Protein AF-A0A1F3V5H2-F1 (afdb_monomer)

Secondary structure (DSSP, 8-state):
-----S-PPPPPTT--HHHHHHHHHHHHHHHHHHHTT--HHHHHHHTT--HHHHHHHHTT-GGG--HHHHHHHHHHHHHH-HHHHHHHHHHHHHHHS----HHHHHHHHHHHHHH--

Solvent-accessible surface area (backbone atoms only — not comparable to full-atom values): 7006 Å² total; per-residue (Å²): 137,84,76,90,75,72,79,77,78,76,75,59,97,80,57,48,71,66,56,53,49,34,50,52,51,27,48,53,54,41,51,53,36,60,75,68,71,51,52,68,66,60,50,15,62,73,62,73,41,58,62,68,56,43,52,34,40,69,65,63,51,48,89,85,53,54,58,69,60,50,48,57,54,47,50,55,44,25,77,79,31,67,67,52,37,53,50,49,51,51,55,50,50,56,72,72,39,79,91,67,54,74,66,55,55,53,50,52,54,54,52,53,56,67,74,76,110

Radius of gyration: 16.83 Å; Cα contacts (8 Å, |Δi|>4): 68; chains: 1; bounding box: 35×47×40 Å

Sequence (117 aa):
MGKLKKIPQALPEDASFDEMMKFSLCKLFVRFVVKNKMKAIEFSEMVELPKTRVSDILNYKTDNYTVDRLLLYANKLAEIDPQTKEHLHLMFGILSGPVRSVRETKQIEKELLLKHG

Foldseek 3Di:
DDPLDDDQDPAPPPHDPFLVLLQVLLVLLLCVCVVVVHDLVRVCVQLVHDSVVSVCSNNSVSVVDG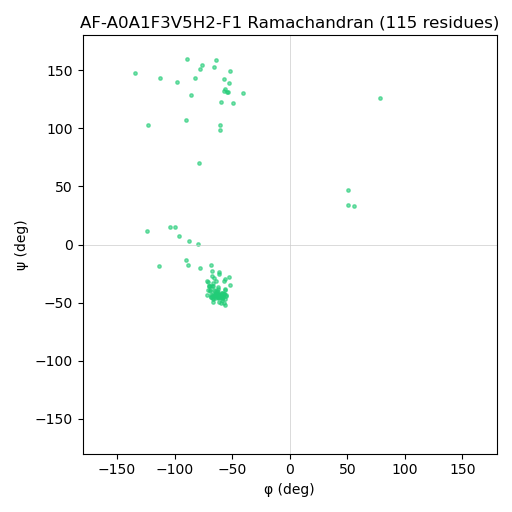SVRSVVSLVSVCVVDVVSVVVVCVVVCCVVDPVDDPVVVVVVVVVVVVVPD

Mean predicted aligned error: 10.27 Å

pLDDT: mean 81.52, std 16.92, range [36.22, 96.06]

Structure (mmCIF, N/CA/C/O backbone):
data_AF-A0A1F3V5H2-F1
#
_entry.id   AF-A0A1F3V5H2-F1
#
loop_
_atom_site.group_PDB
_atom_site.id
_atom_site.type_symbol
_atom_site.label_atom_id
_atom_site.label_alt_id
_atom_site.label_comp_id
_atom_site.label_asym_id
_atom_site.label_entity_id
_atom_site.label_seq_id
_atom_site.pdbx_PDB_ins_code
_atom_site.Cartn_x
_atom_site.Cartn_y
_atom_site.Cartn_z
_atom_site.occupancy
_atom_site.B_iso_or_equiv
_atom_site.auth_seq_id
_atom_site.auth_comp_id
_atom_site.auth_asym_id
_atom_site.auth_atom_id
_atom_site.pdbx_PDB_model_num
ATOM 1 N N . MET A 1 1 ? -2.419 -8.199 20.740 1.00 36.22 1 MET A N 1
ATOM 2 C CA . MET A 1 1 ? -1.194 -7.454 20.363 1.00 36.22 1 MET A CA 1
ATOM 3 C C . MET A 1 1 ? -0.405 -8.294 19.364 1.00 36.22 1 MET A C 1
ATOM 5 O O . MET A 1 1 ? 0.212 -9.269 19.768 1.00 36.22 1 MET A O 1
ATOM 9 N N . GLY A 1 2 ? -0.470 -7.990 18.066 1.00 42.53 2 GLY A N 1
ATOM 10 C CA . GLY A 1 2 ? 0.394 -8.635 17.072 1.00 42.53 2 GLY A CA 1
ATOM 11 C C . GLY A 1 2 ? 1.671 -7.816 16.934 1.00 42.53 2 GLY A C 1
ATOM 12 O O . GLY A 1 2 ? 1.616 -6.706 16.418 1.00 42.53 2 GLY A O 1
ATOM 13 N N . LYS A 1 3 ? 2.797 -8.311 17.455 1.00 41.28 3 LYS A N 1
ATOM 14 C CA . LYS A 1 3 ? 4.110 -7.688 17.238 1.00 41.28 3 LYS A CA 1
ATOM 15 C C . LYS A 1 3 ? 4.373 -7.684 15.725 1.00 41.28 3 LYS A C 1
ATOM 17 O O . LYS A 1 3 ? 4.359 -8.763 15.136 1.00 41.28 3 LYS A O 1
ATOM 22 N N . LEU A 1 4 ? 4.606 -6.520 15.112 1.00 44.66 4 LEU A N 1
ATOM 23 C CA . LEU A 1 4 ? 5.191 -6.440 13.768 1.00 44.66 4 LEU A CA 1
ATOM 24 C C . LEU A 1 4 ? 6.577 -7.095 13.866 1.00 44.66 4 LEU A C 1
ATOM 26 O O . LEU A 1 4 ? 7.508 -6.526 14.435 1.00 44.66 4 LEU A O 1
ATOM 30 N N . LYS A 1 5 ? 6.671 -8.366 13.467 1.00 42.12 5 LYS A N 1
ATOM 31 C CA . LYS A 1 5 ? 7.903 -9.151 13.534 1.00 42.12 5 LYS A CA 1
ATOM 32 C C . LYS A 1 5 ? 8.706 -8.888 12.263 1.00 42.12 5 LYS A C 1
ATOM 34 O O . LYS A 1 5 ? 8.209 -9.135 11.174 1.00 42.12 5 LYS A O 1
ATOM 39 N N . LYS A 1 6 ? 9.975 -8.537 12.485 1.00 43.53 6 LYS A N 1
ATOM 40 C CA . LYS A 1 6 ? 11.089 -8.392 11.537 1.00 43.53 6 LYS A CA 1
ATOM 41 C C . LYS A 1 6 ? 11.103 -7.099 10.715 1.00 43.53 6 LYS A C 1
ATOM 43 O O . LYS A 1 6 ? 10.157 -6.737 10.029 1.00 43.53 6 LYS A O 1
ATOM 48 N N . ILE A 1 7 ? 12.259 -6.443 10.807 1.00 47.22 7 ILE A N 1
ATOM 49 C CA . ILE A 1 7 ? 12.822 -5.526 9.813 1.00 47.22 7 ILE A CA 1
ATOM 50 C C . ILE A 1 7 ? 12.563 -6.149 8.432 1.00 47.22 7 ILE A C 1
ATOM 52 O O . ILE A 1 7 ? 12.822 -7.351 8.296 1.00 47.22 7 ILE A O 1
ATOM 56 N N . PRO A 1 8 ? 12.009 -5.412 7.451 1.00 55.81 8 PRO A N 1
ATOM 57 C CA . PRO A 1 8 ? 11.724 -6.003 6.155 1.00 55.81 8 PRO A CA 1
ATOM 58 C C . PRO A 1 8 ? 13.022 -6.578 5.594 1.00 55.81 8 PRO A C 1
ATOM 60 O O . PRO A 1 8 ? 14.068 -5.929 5.671 1.00 55.81 8 PRO A O 1
ATOM 63 N N . GLN A 1 9 ? 12.957 -7.819 5.109 1.00 59.44 9 GLN A N 1
ATOM 64 C CA . GLN A 1 9 ? 14.063 -8.442 4.395 1.00 59.44 9 GLN A CA 1
ATOM 65 C C . GLN A 1 9 ? 14.514 -7.441 3.331 1.00 59.44 9 GLN A C 1
ATOM 67 O O . GLN A 1 9 ? 13.683 -6.957 2.560 1.00 59.44 9 GLN A O 1
ATOM 72 N N . ALA A 1 10 ? 15.785 -7.036 3.380 1.00 64.62 10 ALA A N 1
ATOM 73 C CA . ALA A 1 10 ? 16.331 -6.169 2.351 1.00 64.62 10 ALA A CA 1
ATOM 74 C C . ALA A 1 10 ? 16.072 -6.854 1.006 1.00 64.62 10 ALA A C 1
ATOM 76 O O . ALA A 1 10 ? 16.292 -8.063 0.888 1.00 64.62 10 ALA A O 1
ATOM 77 N N . LEU A 1 11 ? 15.531 -6.103 0.044 1.00 69.69 11 LEU A N 1
ATOM 78 C CA . LEU A 1 11 ? 15.414 -6.594 -1.323 1.00 69.69 11 LEU A CA 1
ATOM 79 C C . LEU A 1 11 ? 16.801 -7.087 -1.774 1.00 69.69 11 LEU A C 1
ATOM 81 O O . LEU A 1 11 ? 17.791 -6.423 -1.445 1.00 69.69 11 LEU A O 1
ATOM 85 N N . PRO A 1 12 ? 16.884 -8.226 -2.481 1.00 73.00 12 PRO A N 1
ATOM 86 C CA . PRO A 1 12 ? 18.121 -8.656 -3.124 1.00 73.00 12 PRO A CA 1
ATOM 87 C C .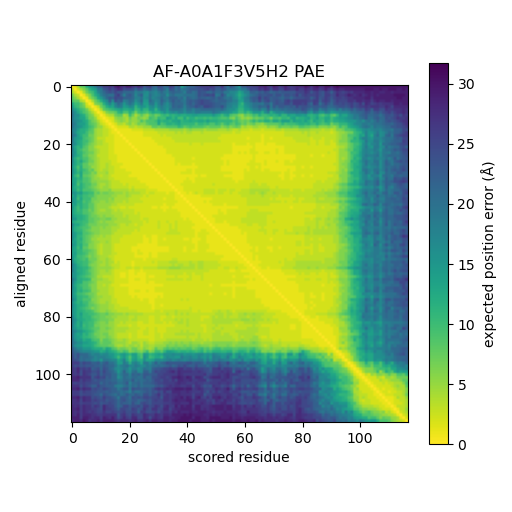 PRO A 1 12 ? 18.712 -7.536 -3.991 1.00 73.00 12 PRO A C 1
ATOM 89 O O . PRO A 1 12 ? 17.970 -6.715 -4.533 1.00 73.00 12 PRO A O 1
ATOM 92 N N . GLU A 1 13 ? 20.039 -7.488 -4.131 1.00 74.31 13 GLU A N 1
ATOM 93 C CA . GLU A 1 13 ? 20.705 -6.476 -4.973 1.00 74.31 13 GLU A CA 1
ATOM 94 C C . GLU A 1 13 ? 20.291 -6.576 -6.451 1.00 74.31 13 GLU A C 1
ATOM 96 O O . GLU A 1 13 ? 20.318 -5.581 -7.171 1.00 74.31 13 GLU A O 1
ATOM 101 N N . ASP A 1 14 ? 19.864 -7.762 -6.882 1.00 81.38 14 ASP A N 1
ATOM 102 C CA . ASP A 1 14 ? 19.390 -8.096 -8.223 1.00 81.38 14 ASP A CA 1
ATOM 103 C C . ASP A 1 14 ? 17.857 -8.124 -8.343 1.00 81.38 14 ASP A C 1
ATOM 105 O O . ASP A 1 14 ? 17.327 -8.643 -9.328 1.00 81.38 14 ASP A O 1
ATOM 109 N N . ALA A 1 15 ? 17.135 -7.555 -7.369 1.00 84.56 15 ALA A N 1
ATOM 110 C CA . ALA A 1 15 ? 15.678 -7.508 -7.391 1.00 84.56 15 ALA A CA 1
ATOM 111 C C . ALA A 1 15 ? 15.157 -6.889 -8.694 1.00 84.56 15 ALA A C 1
ATOM 113 O O . ALA A 1 15 ? 15.559 -5.800 -9.118 1.00 84.56 15 ALA A O 1
ATOM 114 N N . SER A 1 16 ? 14.203 -7.575 -9.312 1.00 89.00 16 SER A N 1
ATOM 115 C CA . SER A 1 16 ? 13.533 -7.099 -10.511 1.00 89.00 16 SER A CA 1
ATOM 116 C C . SER A 1 16 ? 12.738 -5.821 -10.233 1.00 89.00 16 SER A C 1
ATOM 118 O O . SER A 1 16 ? 12.336 -5.519 -9.106 1.00 89.00 16 SER A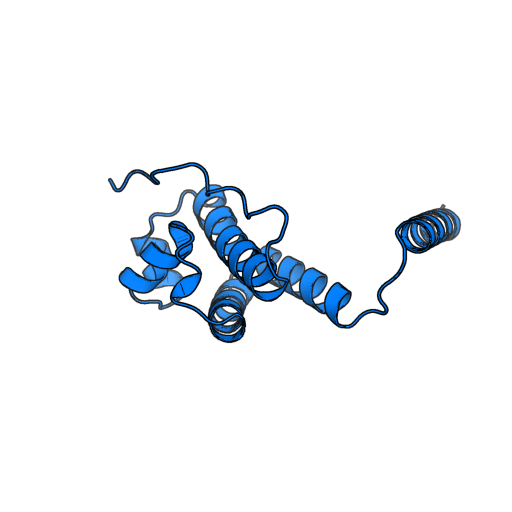 O 1
ATOM 120 N N . PHE A 1 17 ? 12.448 -5.065 -11.293 1.00 87.12 17 PHE A N 1
ATOM 121 C CA . PHE A 1 17 ? 11.607 -3.873 -11.186 1.00 87.12 17 PHE A CA 1
ATOM 122 C C . PHE A 1 17 ? 10.224 -4.175 -10.582 1.00 87.12 17 PHE A C 1
ATOM 124 O O . PHE A 1 17 ? 9.726 -3.403 -9.764 1.00 87.12 17 PHE A O 1
ATOM 131 N N . ASP A 1 18 ? 9.632 -5.320 -10.928 1.00 89.25 18 ASP A N 1
ATOM 132 C CA . ASP A 1 18 ? 8.355 -5.780 -10.376 1.00 89.25 18 ASP A CA 1
ATOM 133 C C . ASP A 1 18 ? 8.434 -6.008 -8.854 1.00 89.25 18 ASP A C 1
ATOM 135 O O . ASP A 1 18 ? 7.588 -5.513 -8.104 1.00 89.25 18 ASP A O 1
ATOM 139 N N . GLU A 1 19 ? 9.491 -6.664 -8.369 1.00 90.88 19 GLU A N 1
ATOM 140 C CA . GLU A 1 19 ? 9.723 -6.875 -6.933 1.00 90.88 19 GLU A CA 1
ATOM 141 C C . GLU A 1 19 ? 9.958 -5.555 -6.194 1.00 90.88 19 GLU A C 1
ATOM 143 O O . GLU A 1 19 ? 9.350 -5.310 -5.146 1.00 90.88 19 GLU A O 1
ATOM 148 N N . MET A 1 20 ? 10.771 -4.662 -6.770 1.00 90.38 20 MET A N 1
ATOM 149 C CA . MET A 1 20 ? 11.012 -3.324 -6.223 1.00 90.38 20 MET A CA 1
ATOM 150 C C . MET A 1 20 ? 9.716 -2.513 -6.108 1.00 90.38 20 MET A C 1
ATOM 152 O O . MET A 1 20 ? 9.483 -1.849 -5.089 1.00 90.38 20 MET A O 1
ATOM 156 N N . MET A 1 21 ? 8.843 -2.589 -7.115 1.00 91.19 21 MET A N 1
ATOM 157 C CA . MET A 1 21 ? 7.544 -1.918 -7.117 1.00 91.19 21 MET A CA 1
ATOM 158 C C . MET A 1 21 ? 6.605 -2.492 -6.058 1.00 91.19 21 MET A C 1
ATOM 160 O O . MET A 1 21 ? 6.055 -1.734 -5.254 1.00 91.19 21 MET A O 1
ATOM 164 N N . LYS A 1 22 ? 6.453 -3.820 -5.995 1.00 93.94 22 LYS A N 1
ATOM 165 C CA . LYS A 1 22 ? 5.609 -4.476 -4.982 1.00 93.94 22 LYS A CA 1
ATOM 166 C C . LYS A 1 22 ? 6.062 -4.125 -3.571 1.00 93.94 22 LYS A C 1
ATOM 168 O O . LYS A 1 22 ? 5.245 -3.772 -2.722 1.00 93.94 22 LYS A O 1
ATOM 173 N N . PHE A 1 23 ? 7.367 -4.168 -3.327 1.00 93.38 23 PHE A N 1
ATOM 174 C CA . PHE A 1 23 ? 7.936 -3.823 -2.032 1.00 93.38 23 PHE A CA 1
ATOM 175 C C . PHE A 1 23 ? 7.720 -2.347 -1.680 1.00 93.38 23 PHE A C 1
ATOM 177 O O . PHE A 1 23 ? 7.351 -2.033 -0.546 1.00 93.38 23 PHE A O 1
ATOM 184 N N . SER A 1 24 ? 7.899 -1.439 -2.643 1.00 91.50 24 SER A N 1
ATOM 185 C CA . SER A 1 24 ? 7.672 -0.001 -2.445 1.00 91.50 24 SER A CA 1
ATOM 186 C C . SER A 1 24 ? 6.216 0.299 -2.091 1.00 91.50 24 SER A C 1
ATOM 188 O O . SER A 1 24 ? 5.954 1.064 -1.161 1.00 91.50 24 SER A O 1
ATOM 190 N N . LEU A 1 25 ? 5.268 -0.375 -2.747 1.00 94.69 25 LEU A N 1
ATOM 191 C CA . LEU A 1 25 ? 3.846 -0.271 -2.423 1.00 94.69 25 LEU A CA 1
ATOM 192 C C . LEU A 1 25 ? 3.539 -0.854 -1.035 1.00 94.69 25 LEU A C 1
ATOM 194 O O . LEU A 1 25 ? 2.883 -0.194 -0.236 1.00 94.69 25 LEU A O 1
ATOM 198 N N . CYS A 1 26 ? 4.077 -2.025 -0.674 1.00 95.44 26 CYS A N 1
ATOM 199 C CA . CYS A 1 26 ? 3.965 -2.559 0.693 1.00 95.44 26 CYS A CA 1
ATOM 200 C C . CYS A 1 26 ? 4.488 -1.567 1.748 1.00 95.44 26 CYS A C 1
ATOM 202 O O . CYS A 1 26 ? 3.835 -1.318 2.767 1.00 95.44 26 CYS A O 1
ATOM 204 N N . LYS A 1 27 ? 5.634 -0.935 1.474 1.00 93.94 27 LYS A N 1
ATOM 205 C CA . LYS A 1 27 ? 6.242 0.072 2.349 1.00 93.94 27 LYS A CA 1
ATOM 206 C C . LYS A 1 27 ? 5.351 1.297 2.533 1.00 93.94 27 LYS A C 1
ATOM 208 O O . LYS A 1 27 ? 5.296 1.823 3.644 1.00 93.94 27 LYS A O 1
ATOM 213 N N . LEU A 1 28 ? 4.650 1.738 1.489 1.00 94.88 28 LEU A N 1
ATOM 214 C CA . LEU A 1 28 ? 3.691 2.843 1.561 1.00 94.88 28 LEU A CA 1
ATOM 215 C C . LEU A 1 28 ? 2.606 2.569 2.614 1.00 94.88 28 LEU A C 1
ATOM 217 O O . LEU A 1 28 ? 2.425 3.377 3.528 1.00 94.88 28 LEU A O 1
ATOM 221 N N . PHE A 1 29 ? 1.975 1.391 2.568 1.00 95.94 29 PHE A N 1
ATOM 222 C CA . PHE A 1 29 ? 0.958 0.995 3.550 1.00 95.94 29 PHE A CA 1
ATOM 223 C C . PHE A 1 29 ? 1.523 0.913 4.972 1.00 95.94 29 PHE A C 1
ATOM 225 O O . PHE A 1 29 ? 0.929 1.433 5.916 1.00 95.94 29 PHE A O 1
ATOM 232 N N . VAL A 1 30 ? 2.700 0.300 5.140 1.00 94.81 30 VAL A N 1
ATOM 233 C CA . VAL A 1 30 ? 3.348 0.182 6.456 1.00 94.81 30 VAL A CA 1
ATOM 234 C C . VAL A 1 30 ? 3.663 1.557 7.039 1.00 94.81 30 VAL A C 1
ATOM 236 O O . VAL A 1 30 ? 3.400 1.796 8.217 1.00 94.81 30 VAL A O 1
ATOM 239 N N . ARG A 1 31 ? 4.187 2.485 6.228 1.00 93.31 31 ARG A N 1
ATOM 240 C CA . ARG A 1 31 ? 4.470 3.858 6.669 1.00 93.31 31 ARG A CA 1
ATOM 241 C C . ARG A 1 31 ? 3.206 4.560 7.139 1.00 93.31 31 ARG A C 1
ATOM 243 O O . ARG A 1 31 ? 3.248 5.192 8.192 1.00 93.31 31 ARG A O 1
ATOM 250 N N . PHE A 1 32 ? 2.104 4.422 6.405 1.00 95.00 32 PHE A N 1
ATOM 251 C CA . PHE A 1 32 ? 0.820 4.988 6.804 1.00 95.00 32 PHE A CA 1
ATOM 252 C C . PHE A 1 32 ? 0.351 4.430 8.155 1.00 95.00 32 PHE A C 1
ATOM 254 O O . PHE A 1 32 ? 0.064 5.198 9.075 1.00 95.00 32 PHE A O 1
ATOM 261 N N . VAL A 1 33 ? 0.346 3.104 8.319 1.00 95.38 33 VAL A N 1
ATOM 262 C CA . VAL A 1 33 ? -0.087 2.446 9.565 1.00 95.38 33 VAL A CA 1
ATOM 263 C C . VAL A 1 33 ? 0.784 2.858 10.754 1.00 95.38 33 VAL A C 1
ATOM 265 O O . VAL A 1 33 ? 0.261 3.204 11.813 1.00 95.38 33 VAL A O 1
ATOM 268 N N . VAL A 1 34 ? 2.110 2.875 10.581 1.00 93.88 34 VAL A N 1
ATOM 269 C CA . VAL A 1 34 ? 3.060 3.251 11.641 1.00 93.88 34 VAL A CA 1
ATOM 270 C C . VAL A 1 34 ? 2.921 4.726 12.016 1.00 93.88 34 VAL A C 1
ATOM 272 O O . VAL A 1 34 ? 2.831 5.040 13.203 1.00 93.88 34 VAL A O 1
ATOM 275 N N . LYS A 1 35 ? 2.857 5.628 11.027 1.00 94.06 35 LYS A N 1
ATOM 276 C CA . LYS A 1 35 ? 2.694 7.074 11.248 1.00 94.06 35 LYS A CA 1
ATOM 277 C C . LYS A 1 35 ? 1.429 7.377 12.053 1.00 94.06 35 LYS A C 1
ATOM 279 O O . LYS A 1 35 ? 1.473 8.188 12.972 1.00 94.06 35 LYS A O 1
ATOM 284 N N . ASN A 1 36 ? 0.331 6.698 11.732 1.00 94.31 36 ASN A N 1
ATOM 285 C CA . ASN A 1 36 ? -0.962 6.897 12.383 1.00 94.31 36 ASN A CA 1
ATOM 286 C C . ASN A 1 36 ? -1.157 6.037 13.645 1.00 94.31 36 ASN A C 1
ATOM 288 O O . ASN A 1 36 ? -2.226 6.083 14.245 1.00 94.31 36 ASN A O 1
ATOM 292 N N . LYS A 1 37 ? -0.147 5.254 14.066 1.00 94.56 37 LYS A N 1
ATOM 293 C CA . LYS A 1 37 ? -0.222 4.313 15.206 1.00 94.5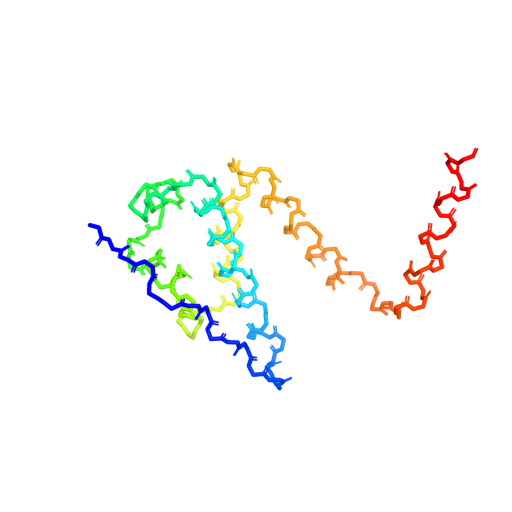6 37 LYS A CA 1
ATOM 294 C C . LYS A 1 37 ? -1.436 3.372 15.132 1.00 94.56 37 LYS A C 1
ATOM 296 O O . LYS A 1 37 ? -2.003 2.991 16.155 1.00 94.56 37 LYS A O 1
ATOM 301 N N . MET A 1 38 ? -1.817 3.001 13.915 1.00 94.00 38 MET A N 1
ATOM 302 C CA . MET A 1 38 ? -3.043 2.271 13.624 1.00 94.00 38 MET A CA 1
ATOM 303 C C . MET A 1 38 ? -2.859 0.771 13.857 1.00 94.00 38 MET A C 1
ATOM 305 O O . MET A 1 38 ? -1.808 0.194 13.564 1.00 94.00 38 MET A O 1
ATOM 309 N N . LYS A 1 39 ? -3.889 0.099 14.367 1.00 94.06 39 LYS A N 1
ATOM 310 C CA . LYS A 1 39 ? -3.918 -1.364 14.425 1.00 94.06 39 LYS A CA 1
ATOM 311 C C . LYS A 1 39 ? -4.253 -1.925 13.047 1.00 94.06 39 LYS A C 1
ATOM 313 O O . LYS A 1 39 ? -5.030 -1.355 12.293 1.00 94.06 39 LYS A O 1
ATOM 318 N N . ALA A 1 40 ? -3.757 -3.126 12.754 1.00 91.56 40 ALA A N 1
ATOM 319 C CA . ALA A 1 40 ? -4.057 -3.809 11.492 1.00 91.56 40 ALA A CA 1
ATOM 320 C C . ALA A 1 40 ? -5.569 -4.001 11.238 1.00 91.56 40 ALA A C 1
ATOM 322 O O . ALA A 1 40 ? -5.991 -4.025 10.088 1.00 91.56 40 ALA A O 1
ATOM 323 N N . ILE A 1 41 ? -6.382 -4.132 12.294 1.00 95.00 41 ILE A N 1
ATOM 324 C CA . ILE A 1 41 ? -7.844 -4.23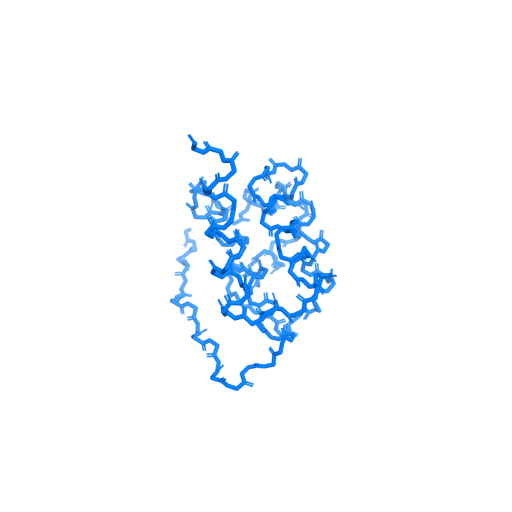6 12.171 1.00 95.00 41 ILE A CA 1
ATOM 325 C C . ILE A 1 41 ? -8.491 -2.909 11.763 1.00 95.00 41 ILE A C 1
ATOM 327 O O . ILE A 1 41 ? -9.292 -2.901 10.841 1.00 95.00 41 ILE A O 1
ATOM 331 N N . GLU A 1 42 ? -8.064 -1.802 12.371 1.00 95.38 42 GLU A N 1
ATOM 332 C CA . GLU A 1 42 ? -8.541 -0.452 12.044 1.00 95.38 42 GLU A CA 1
ATOM 333 C C . GLU A 1 42 ? -8.170 -0.106 10.596 1.00 95.38 42 GLU A C 1
ATOM 335 O O . GLU A 1 42 ? -8.987 0.416 9.846 1.00 95.38 42 GLU A O 1
ATOM 340 N N . PHE A 1 43 ? -6.962 -0.486 10.167 1.00 95.25 43 PHE A N 1
ATOM 341 C CA . PHE A 1 43 ? -6.541 -0.317 8.779 1.00 95.25 43 PHE A CA 1
ATOM 342 C C . PHE A 1 43 ? -7.369 -1.179 7.814 1.00 95.25 43 PHE A C 1
ATOM 344 O O . PHE A 1 43 ? -7.808 -0.695 6.780 1.00 95.25 43 PHE A O 1
ATOM 351 N N . SER A 1 44 ? -7.622 -2.444 8.162 1.00 95.81 44 SER A N 1
ATOM 352 C CA . SER A 1 44 ? -8.458 -3.370 7.382 1.00 95.81 44 SER A CA 1
ATOM 353 C C . SER A 1 44 ? -9.870 -2.839 7.152 1.00 95.81 44 SER A C 1
ATOM 355 O O . SER A 1 44 ? -10.368 -2.939 6.033 1.00 95.81 44 SER A O 1
ATOM 357 N N . GLU A 1 45 ? -10.480 -2.255 8.180 1.00 95.25 45 GLU A N 1
ATOM 358 C CA . GLU A 1 45 ? -11.796 -1.619 8.098 1.00 95.25 45 GLU A CA 1
ATOM 359 C C . GLU A 1 45 ? -11.740 -0.344 7.251 1.00 95.25 45 GLU A C 1
ATOM 361 O O . GLU A 1 45 ? -12.554 -0.175 6.351 1.00 95.25 45 GLU A O 1
ATOM 366 N N . MET A 1 46 ? -10.729 0.501 7.470 1.00 93.81 46 MET A N 1
ATOM 367 C CA . MET A 1 46 ? -10.550 1.767 6.759 1.00 93.81 46 MET A CA 1
ATOM 368 C C . MET A 1 46 ? -10.398 1.609 5.242 1.00 93.81 46 MET A C 1
ATOM 370 O O . MET A 1 46 ? -10.985 2.381 4.494 1.00 93.81 46 MET A O 1
ATOM 374 N N . VAL A 1 47 ? -9.588 0.650 4.779 1.00 91.94 47 VAL A N 1
ATOM 375 C CA . VAL A 1 47 ? -9.366 0.431 3.335 1.00 91.94 47 VAL A CA 1
ATOM 376 C C . VAL A 1 47 ? -10.255 -0.670 2.747 1.00 91.94 47 VAL A C 1
ATOM 378 O O . VAL A 1 47 ? -10.073 -1.066 1.592 1.00 91.94 47 VAL A O 1
ATOM 381 N N . GLU A 1 48 ? -11.201 -1.184 3.540 1.00 94.06 48 GLU A N 1
ATOM 382 C CA . GLU A 1 48 ? -12.126 -2.257 3.165 1.00 94.06 48 GLU A CA 1
ATOM 383 C C . GLU A 1 48 ? -11.408 -3.479 2.565 1.00 94.06 48 GLU A C 1
ATOM 385 O O . GLU A 1 48 ? -11.770 -4.008 1.508 1.00 94.06 48 GLU A O 1
ATOM 390 N N . LEU A 1 49 ? -10.332 -3.918 3.222 1.00 93.69 49 LEU A N 1
ATOM 391 C CA . LEU A 1 49 ? -9.558 -5.090 2.817 1.00 93.69 49 LEU A CA 1
ATOM 392 C C . LEU A 1 49 ? -9.695 -6.206 3.848 1.00 93.69 49 LEU A C 1
ATOM 394 O O . LEU A 1 49 ? -9.670 -5.928 5.046 1.00 93.69 49 LEU A O 1
ATOM 398 N N . PRO A 1 50 ? -9.741 -7.487 3.437 1.00 95.06 50 PRO A N 1
ATOM 399 C CA . PRO A 1 50 ? -9.718 -8.596 4.382 1.00 95.06 50 PRO A CA 1
ATOM 400 C C . PRO A 1 50 ? -8.482 -8.553 5.289 1.00 95.06 50 PRO A C 1
ATOM 402 O O . PRO A 1 50 ? -7.370 -8.283 4.829 1.00 95.06 50 PRO A O 1
ATOM 405 N N . LYS A 1 51 ? -8.648 -8.925 6.565 1.00 94.25 51 LYS A N 1
ATOM 406 C CA . LYS A 1 51 ? -7.557 -8.976 7.562 1.00 94.25 51 LYS A CA 1
ATOM 407 C C . LYS A 1 51 ? -6.340 -9.774 7.083 1.00 94.25 51 LYS A C 1
ATOM 409 O O . LYS A 1 51 ? -5.209 -9.417 7.397 1.00 94.25 51 LYS A O 1
ATOM 414 N N . THR A 1 52 ? -6.563 -10.836 6.309 1.00 94.69 52 THR A N 1
ATOM 415 C CA . THR A 1 52 ? -5.498 -11.648 5.701 1.00 94.69 52 THR A CA 1
ATOM 416 C C . THR A 1 52 ? -4.671 -10.849 4.696 1.00 94.69 52 THR A C 1
ATOM 418 O O . THR A 1 52 ? -3.446 -10.918 4.729 1.00 94.69 52 THR A O 1
ATOM 421 N N . ARG A 1 53 ? -5.317 -10.021 3.864 1.00 94.69 53 ARG A N 1
ATOM 422 C CA . ARG A 1 53 ? -4.648 -9.154 2.885 1.00 94.69 53 ARG A CA 1
ATOM 423 C C . ARG A 1 53 ? -3.826 -8.075 3.566 1.00 94.69 53 ARG A C 1
ATOM 425 O O . ARG A 1 53 ? -2.655 -7.911 3.244 1.00 94.69 53 ARG A O 1
ATOM 432 N N . VAL A 1 54 ? -4.408 -7.414 4.564 1.00 95.44 54 VAL A N 1
ATOM 433 C CA . VAL A 1 54 ? -3.676 -6.447 5.387 1.00 95.44 54 VAL A CA 1
ATOM 434 C C . VAL A 1 54 ? -2.484 -7.101 6.076 1.00 95.44 54 VAL A C 1
ATOM 436 O O . VAL A 1 54 ? -1.386 -6.555 6.042 1.00 95.44 54 VAL A O 1
ATOM 439 N N . SER A 1 55 ? -2.667 -8.281 6.670 1.00 94.81 55 SER A N 1
ATOM 440 C CA . SER A 1 55 ? -1.573 -8.998 7.325 1.00 94.81 55 SER A CA 1
ATOM 441 C C . SER A 1 55 ? -0.437 -9.308 6.354 1.00 94.81 55 SER A C 1
ATOM 443 O O . SER A 1 55 ? 0.718 -9.057 6.681 1.00 94.81 55 SER A O 1
ATOM 445 N N . ASP A 1 56 ? -0.742 -9.804 5.158 1.00 95.31 56 ASP A N 1
ATOM 446 C CA . ASP A 1 56 ? 0.277 -10.096 4.153 1.00 95.31 56 ASP A CA 1
ATOM 447 C C . ASP A 1 56 ? 1.033 -8.835 3.710 1.00 95.31 56 ASP A C 1
ATOM 449 O O . ASP A 1 56 ? 2.263 -8.846 3.685 1.00 95.31 56 ASP A O 1
ATOM 453 N N . ILE A 1 57 ? 0.318 -7.740 3.431 1.00 95.31 57 ILE A N 1
ATOM 454 C CA . ILE A 1 57 ? 0.902 -6.455 3.013 1.00 95.31 57 ILE A CA 1
ATOM 455 C C . ILE A 1 57 ? 1.814 -5.885 4.104 1.00 95.31 57 ILE A C 1
ATOM 457 O O . ILE A 1 57 ? 2.965 -5.542 3.838 1.00 95.31 57 ILE A O 1
ATOM 461 N N . LEU A 1 58 ? 1.331 -5.822 5.350 1.00 94.62 58 LEU A N 1
ATOM 462 C CA . LEU A 1 58 ? 2.096 -5.260 6.468 1.00 94.62 58 LEU A CA 1
ATOM 463 C C . LEU A 1 58 ? 3.312 -6.113 6.857 1.00 94.62 58 LEU A C 1
ATOM 465 O O . LEU A 1 58 ? 4.212 -5.614 7.531 1.00 94.62 58 LEU A O 1
ATOM 469 N N . ASN A 1 59 ? 3.349 -7.377 6.427 1.00 93.75 59 ASN A N 1
ATOM 470 C CA . ASN A 1 59 ? 4.490 -8.278 6.586 1.00 93.75 59 ASN A CA 1
ATOM 471 C C . ASN A 1 59 ? 5.287 -8.476 5.281 1.00 93.75 59 ASN A C 1
ATOM 473 O O . ASN A 1 59 ? 6.077 -9.412 5.208 1.00 93.75 59 ASN A O 1
ATOM 477 N N . TYR A 1 60 ? 5.095 -7.624 4.264 1.00 93.12 60 TYR A N 1
ATOM 478 C CA . TYR A 1 60 ? 5.833 -7.659 2.993 1.00 93.12 60 TYR A CA 1
ATOM 479 C C . TYR A 1 60 ? 5.773 -9.003 2.242 1.00 93.12 60 TYR A C 1
ATOM 481 O O . TYR A 1 60 ? 6.718 -9.371 1.552 1.00 93.12 60 TYR A O 1
ATOM 489 N 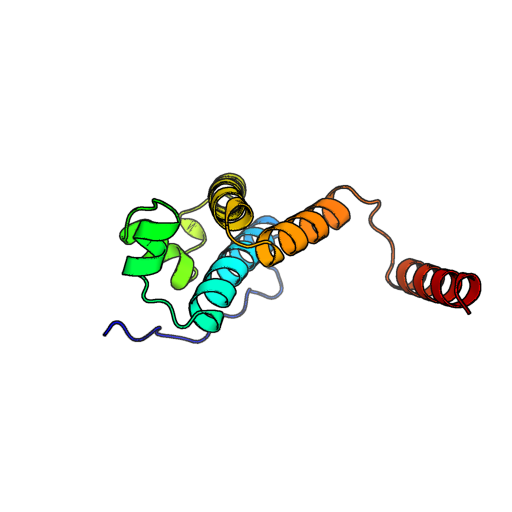N . LYS A 1 61 ? 4.660 -9.744 2.321 1.00 93.56 61 LYS A N 1
ATOM 490 C CA . LYS A 1 61 ? 4.471 -10.972 1.526 1.00 93.56 61 LYS A CA 1
ATOM 491 C C . LYS A 1 61 ? 4.079 -10.642 0.082 1.00 93.56 61 LYS A C 1
ATOM 493 O O . LYS A 1 61 ? 2.929 -10.831 -0.318 1.00 93.56 61 LYS A O 1
ATOM 498 N N . THR A 1 62 ? 5.021 -10.092 -0.678 1.00 91.94 62 THR A N 1
ATOM 499 C CA . THR A 1 62 ? 4.810 -9.551 -2.031 1.00 91.94 62 THR A CA 1
ATOM 500 C C . THR A 1 62 ? 4.479 -10.613 -3.076 1.00 91.94 62 THR A C 1
ATOM 502 O O . THR A 1 62 ? 3.746 -10.307 -4.013 1.00 91.94 62 THR A O 1
ATOM 505 N N . ASP A 1 63 ? 4.923 -11.857 -2.888 1.00 91.69 63 ASP A N 1
ATOM 506 C CA . ASP A 1 63 ? 4.723 -12.968 -3.839 1.00 91.69 63 ASP A CA 1
ATOM 507 C C . ASP A 1 63 ? 3.241 -13.294 -4.081 1.00 91.69 63 ASP A C 1
ATOM 509 O O . ASP A 1 63 ? 2.857 -13.788 -5.138 1.00 91.69 63 ASP A O 1
ATOM 513 N N . ASN A 1 64 ? 2.376 -12.950 -3.123 1.00 92.31 64 ASN A N 1
ATOM 514 C CA . ASN A 1 64 ? 0.929 -13.159 -3.207 1.00 92.31 64 ASN A CA 1
ATOM 515 C C . ASN A 1 64 ? 0.199 -12.096 -4.053 1.00 92.31 64 ASN A C 1
ATOM 517 O O . ASN A 1 64 ? -1.039 -12.118 -4.140 1.00 92.31 64 ASN A O 1
ATOM 521 N N . TYR A 1 65 ? 0.927 -11.129 -4.618 1.00 95.00 65 TYR A N 1
ATOM 522 C CA . TYR A 1 65 ? 0.359 -9.951 -5.264 1.00 95.00 65 TYR A CA 1
ATOM 523 C C . TYR A 1 65 ? 1.018 -9.647 -6.603 1.00 95.00 65 TYR A C 1
ATOM 525 O O . TYR A 1 65 ? 2.213 -9.838 -6.800 1.00 95.00 65 TYR A O 1
ATOM 533 N N . THR A 1 66 ? 0.222 -9.096 -7.514 1.00 95.69 66 THR A N 1
ATOM 534 C CA . THR A 1 66 ? 0.716 -8.355 -8.676 1.00 95.69 66 THR A CA 1
ATOM 535 C C . THR A 1 66 ? 0.877 -6.880 -8.305 1.00 95.69 66 THR A C 1
ATOM 537 O O . THR A 1 66 ? 0.251 -6.409 -7.347 1.00 95.69 66 THR A O 1
ATOM 540 N N . VAL A 1 67 ? 1.682 -6.137 -9.072 1.00 93.88 67 VAL A N 1
ATOM 541 C CA . VAL A 1 67 ? 1.807 -4.677 -8.916 1.00 93.88 67 VAL A CA 1
ATOM 542 C C . VAL A 1 67 ? 0.436 -4.008 -9.033 1.00 93.88 67 VAL A C 1
ATOM 544 O O . VAL A 1 67 ? 0.055 -3.264 -8.133 1.00 93.88 67 VAL A O 1
ATOM 547 N N . ASP A 1 68 ? -0.362 -4.365 -10.043 1.00 93.00 68 ASP A N 1
ATOM 548 C CA . ASP A 1 68 ? -1.708 -3.809 -10.259 1.00 93.00 68 ASP A CA 1
ATOM 549 C C . ASP A 1 68 ? -2.630 -3.976 -9.048 1.00 93.00 68 ASP A C 1
ATOM 551 O O . ASP A 1 68 ? -3.391 -3.076 -8.695 1.00 93.00 68 ASP A O 1
ATOM 555 N N . ARG A 1 69 ? -2.549 -5.124 -8.363 1.00 95.44 69 ARG A N 1
ATOM 556 C CA . ARG A 1 69 ? -3.375 -5.383 -7.181 1.00 95.44 69 ARG A CA 1
ATOM 557 C C . ARG A 1 69 ? -2.963 -4.502 -6.004 1.00 95.44 69 ARG A C 1
ATOM 559 O O . ARG A 1 69 ? -3.831 -4.009 -5.290 1.00 95.44 69 ARG A O 1
ATOM 566 N N . LEU A 1 70 ? -1.664 -4.293 -5.798 1.00 96.06 70 LEU A N 1
ATOM 567 C CA . LEU A 1 70 ? -1.173 -3.378 -4.766 1.00 96.06 70 LEU A CA 1
ATOM 568 C C . LEU A 1 70 ? -1.479 -1.919 -5.116 1.00 96.06 70 LEU A C 1
ATOM 570 O O . LEU A 1 70 ? -1.834 -1.154 -4.225 1.00 96.06 70 LEU A O 1
ATOM 574 N N . LEU A 1 71 ? -1.422 -1.546 -6.395 1.00 94.31 71 LEU A N 1
ATOM 575 C CA . LEU A 1 71 ? -1.824 -0.222 -6.870 1.00 94.31 71 LEU A CA 1
ATOM 576 C C . LEU A 1 71 ? -3.307 0.049 -6.633 1.00 94.31 71 LEU A C 1
ATOM 578 O O . LEU A 1 71 ? -3.654 1.115 -6.136 1.00 94.31 71 LEU A O 1
ATOM 582 N N . LEU A 1 72 ? -4.179 -0.925 -6.909 1.00 93.56 72 LEU A N 1
ATOM 583 C CA . LEU A 1 72 ? -5.607 -0.815 -6.609 1.00 93.56 72 LEU A CA 1
ATOM 584 C C . LEU A 1 72 ? -5.840 -0.500 -5.124 1.00 93.56 72 LEU A C 1
ATOM 586 O O . LEU A 1 72 ? -6.635 0.373 -4.786 1.00 93.56 72 LEU A O 1
ATOM 590 N N . TYR A 1 73 ? -5.121 -1.179 -4.230 1.00 95.38 73 TYR A N 1
ATOM 591 C CA . TYR A 1 73 ? -5.219 -0.925 -2.792 1.00 95.38 73 TYR A CA 1
ATOM 592 C C . TYR A 1 73 ? -4.611 0.421 -2.389 1.00 95.38 73 TYR A C 1
ATOM 594 O O . TYR A 1 73 ? -5.136 1.092 -1.503 1.00 95.38 73 TYR A O 1
ATOM 602 N N . ALA A 1 74 ? -3.523 0.835 -3.038 1.00 94.62 74 ALA A N 1
ATOM 603 C CA . ALA A 1 74 ? -2.889 2.121 -2.781 1.00 94.62 74 ALA A CA 1
ATOM 604 C C . ALA A 1 74 ? -3.787 3.282 -3.225 1.00 94.62 74 ALA A C 1
ATOM 606 O O . ALA A 1 74 ? -3.853 4.289 -2.530 1.00 94.62 74 ALA A O 1
ATOM 607 N N . ASN A 1 75 ? -4.540 3.116 -4.315 1.00 92.06 75 ASN A N 1
ATOM 608 C CA . ASN A 1 75 ? -5.534 4.088 -4.762 1.00 92.06 75 ASN A CA 1
ATOM 609 C C . ASN A 1 75 ? -6.664 4.260 -3.739 1.00 92.06 75 ASN A C 1
ATOM 611 O O . ASN A 1 75 ? -6.992 5.395 -3.413 1.00 92.06 75 ASN A O 1
ATOM 615 N N . LYS A 1 76 ? -7.175 3.169 -3.146 1.00 92.88 76 LYS A N 1
ATOM 616 C CA . LYS A 1 76 ? -8.141 3.267 -2.034 1.00 92.88 76 LYS A CA 1
ATOM 617 C C . LYS A 1 76 ? -7.585 4.072 -0.858 1.00 92.88 76 LYS A C 1
ATOM 619 O O . LYS A 1 76 ? -8.273 4.908 -0.288 1.00 92.88 76 LYS A O 1
ATOM 624 N N . LEU A 1 77 ? -6.318 3.849 -0.502 1.00 94.38 77 LEU A N 1
ATOM 625 C CA . LEU A 1 77 ? -5.666 4.638 0.544 1.00 94.38 77 LEU A CA 1
ATOM 626 C C . LEU A 1 77 ? -5.479 6.108 0.121 1.00 94.38 77 LEU A C 1
ATOM 628 O O . LEU A 1 77 ? -5.632 7.003 0.943 1.00 94.38 77 LEU A O 1
ATOM 632 N N . ALA A 1 78 ? -5.195 6.379 -1.152 1.00 92.75 78 ALA A N 1
ATOM 633 C CA . ALA A 1 78 ? -5.017 7.732 -1.680 1.00 92.75 78 ALA A CA 1
ATOM 634 C C . ALA A 1 78 ? -6.307 8.572 -1.681 1.00 92.75 78 ALA A C 1
ATOM 636 O O . ALA A 1 78 ? -6.226 9.801 -1.685 1.00 92.75 78 ALA A O 1
ATOM 637 N N . GLU A 1 79 ? -7.483 7.939 -1.669 1.00 90.69 79 GLU A N 1
ATOM 638 C CA . GLU A 1 79 ? -8.773 8.630 -1.520 1.00 90.69 79 GLU A CA 1
ATOM 639 C C . GLU A 1 79 ? -8.921 9.286 -0.140 1.00 90.69 79 GLU A C 1
ATOM 641 O O . GLU A 1 79 ? -9.576 10.320 -0.017 1.00 90.69 79 GLU A O 1
ATOM 646 N N . ILE A 1 80 ? -8.272 8.720 0.882 1.00 90.50 80 ILE A N 1
ATOM 647 C CA . ILE A 1 80 ? -8.382 9.156 2.282 1.00 90.50 80 ILE A CA 1
ATOM 648 C C . ILE A 1 80 ? -7.083 9.752 2.847 1.00 90.50 80 ILE A C 1
ATOM 650 O O . ILE A 1 80 ? -7.123 10.460 3.851 1.00 90.50 80 ILE A O 1
ATOM 654 N N . ASP A 1 81 ? -5.933 9.496 2.216 1.00 91.69 81 ASP A N 1
ATOM 655 C CA . ASP A 1 81 ? -4.620 10.004 2.619 1.00 91.69 81 ASP A CA 1
ATOM 656 C C . ASP A 1 81 ? -3.947 10.796 1.481 1.00 91.69 81 ASP A C 1
ATOM 658 O O . ASP A 1 81 ? -3.358 10.209 0.563 1.00 91.69 81 ASP A O 1
ATOM 662 N N . PRO A 1 82 ? -3.958 12.141 1.552 1.00 90.00 82 PRO A N 1
ATOM 663 C CA . PRO A 1 82 ? -3.333 12.998 0.545 1.00 90.00 82 PRO A CA 1
ATOM 664 C C . PRO A 1 82 ? -1.839 12.724 0.331 1.00 90.00 82 PRO A C 1
ATOM 666 O O . PRO A 1 82 ? -1.349 12.863 -0.787 1.00 90.00 82 PRO A O 1
ATOM 669 N N . GLN A 1 83 ? -1.113 12.296 1.371 1.00 89.44 83 GLN A N 1
ATOM 670 C CA . GLN A 1 83 ? 0.315 11.978 1.245 1.00 89.44 83 GLN A CA 1
ATOM 671 C C . GLN A 1 83 ? 0.547 10.723 0.401 1.00 89.44 83 GLN A C 1
ATOM 673 O O . GLN A 1 83 ? 1.464 10.687 -0.417 1.00 89.44 83 GLN A O 1
ATOM 678 N N . THR A 1 84 ? -0.301 9.706 0.557 1.00 90.00 84 THR A N 1
ATOM 679 C CA . THR A 1 84 ? -0.302 8.525 -0.310 1.00 90.00 84 THR A CA 1
ATOM 680 C C . THR A 1 84 ? -0.614 8.914 -1.752 1.00 90.00 84 THR A C 1
ATOM 682 O O . THR A 1 84 ? 0.085 8.469 -2.663 1.00 90.00 84 THR A O 1
ATOM 685 N N . LYS A 1 85 ? -1.587 9.806 -1.975 1.00 88.81 85 LYS A N 1
ATOM 686 C CA . LYS A 1 85 ? -1.908 10.315 -3.316 1.00 88.81 85 LYS A CA 1
ATOM 687 C C . LYS A 1 85 ? -0.716 11.003 -3.986 1.00 88.81 85 LYS A C 1
ATOM 689 O O . LYS A 1 85 ? -0.406 10.706 -5.138 1.00 88.81 85 LYS A O 1
ATOM 694 N N . GLU A 1 86 ? -0.034 11.888 -3.266 1.00 87.19 86 GLU A N 1
ATOM 695 C CA . GLU A 1 86 ? 1.162 12.578 -3.760 1.00 87.19 86 GLU A CA 1
ATOM 696 C C . GLU A 1 86 ? 2.307 11.596 -4.045 1.00 87.19 86 GLU A C 1
ATOM 698 O O . GLU A 1 86 ? 2.939 11.663 -5.099 1.00 87.19 86 GLU A O 1
ATOM 703 N N . HIS A 1 87 ? 2.527 10.625 -3.153 1.00 87.50 87 HIS A N 1
ATOM 704 C CA . HIS A 1 87 ? 3.544 9.594 -3.342 1.00 87.50 87 HIS A CA 1
ATOM 705 C C . HIS A 1 87 ? 3.302 8.760 -4.606 1.00 87.50 87 HIS A C 1
ATOM 707 O O . HIS A 1 87 ? 4.236 8.525 -5.374 1.00 87.50 87 HIS A O 1
ATOM 713 N N . LEU A 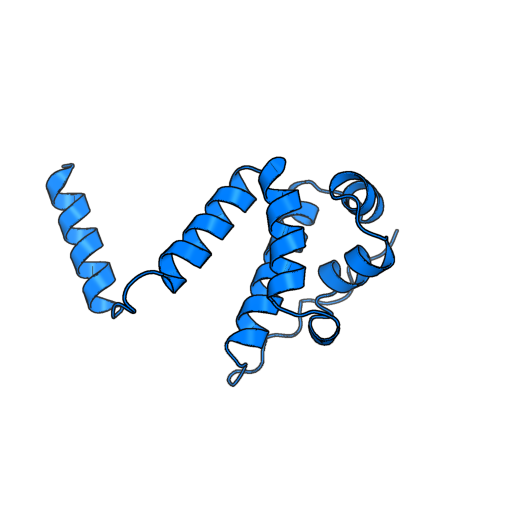1 88 ? 2.054 8.348 -4.852 1.00 87.19 88 LEU A N 1
ATOM 714 C CA . LEU A 1 88 ? 1.686 7.630 -6.073 1.00 87.19 88 LEU A CA 1
ATOM 715 C C . LEU A 1 88 ? 1.871 8.505 -7.313 1.00 87.19 88 LEU A C 1
ATOM 717 O O . LEU A 1 88 ? 2.429 8.033 -8.301 1.00 87.19 88 LEU A O 1
ATOM 721 N N . HIS A 1 89 ? 1.465 9.777 -7.264 1.00 84.88 89 HIS A N 1
ATOM 722 C CA . HIS A 1 89 ? 1.670 10.701 -8.381 1.00 84.88 89 HIS A CA 1
ATOM 723 C C . HIS A 1 89 ? 3.155 10.855 -8.725 1.00 84.88 89 HIS A C 1
ATOM 725 O O . HIS A 1 89 ? 3.513 10.797 -9.898 1.00 84.88 89 HIS A O 1
ATOM 731 N N . LEU A 1 90 ? 4.028 10.970 -7.720 1.00 82.12 90 LEU A N 1
ATOM 732 C CA . LEU A 1 90 ? 5.473 11.025 -7.929 1.00 82.12 90 LEU A CA 1
ATOM 733 C C . LEU A 1 90 ? 6.014 9.717 -8.522 1.00 82.12 90 LEU A C 1
ATOM 735 O O . LEU A 1 90 ? 6.775 9.759 -9.487 1.00 82.12 90 LEU A O 1
ATOM 739 N N . MET A 1 91 ? 5.601 8.560 -7.990 1.00 81.69 91 MET A N 1
ATOM 740 C CA . MET A 1 91 ? 5.988 7.255 -8.539 1.00 81.69 91 MET A CA 1
ATOM 741 C C . MET A 1 91 ? 5.604 7.139 -10.019 1.00 81.69 91 MET A C 1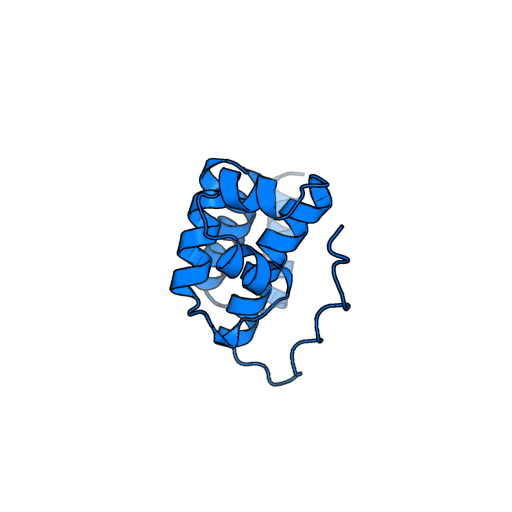
ATOM 743 O O . MET A 1 91 ? 6.458 6.849 -10.850 1.00 81.69 91 MET A O 1
ATOM 747 N N . PHE A 1 92 ? 4.348 7.415 -10.375 1.00 75.44 92 PHE A N 1
ATOM 748 C CA . PHE A 1 92 ? 3.889 7.327 -11.762 1.00 75.44 92 PHE A CA 1
ATOM 749 C C . PHE A 1 92 ? 4.450 8.430 -12.658 1.00 75.44 92 PHE A C 1
ATOM 751 O O . PHE A 1 92 ? 4.708 8.175 -13.831 1.00 75.44 92 PHE A O 1
ATOM 758 N N . GLY A 1 93 ? 4.690 9.629 -12.128 1.00 69.81 93 GLY A N 1
ATOM 759 C CA . GLY A 1 93 ? 5.346 10.714 -12.854 1.00 69.81 93 GLY A CA 1
ATOM 760 C C . GLY A 1 93 ? 6.772 10.351 -13.266 1.00 69.81 93 GLY A C 1
ATOM 761 O O . GLY A 1 93 ? 7.187 10.676 -14.374 1.00 69.81 93 GLY A O 1
ATOM 762 N N . ILE A 1 94 ? 7.495 9.604 -12.426 1.00 61.00 94 ILE A N 1
ATOM 763 C CA . ILE A 1 94 ? 8.825 9.071 -12.753 1.00 61.00 94 ILE A CA 1
ATOM 764 C C . ILE A 1 94 ? 8.733 7.946 -13.795 1.00 61.00 94 ILE A C 1
ATOM 766 O O . ILE A 1 94 ? 9.558 7.905 -14.701 1.00 61.00 94 ILE A O 1
ATOM 770 N N . LEU A 1 95 ? 7.725 7.068 -13.712 1.00 60.59 95 LEU A N 1
ATOM 771 C CA . LEU A 1 95 ? 7.536 5.967 -14.674 1.00 60.59 95 LEU A CA 1
ATOM 772 C C . LEU A 1 95 ? 7.062 6.430 -16.056 1.00 60.59 95 LEU A C 1
ATOM 774 O O . LEU A 1 95 ? 7.389 5.807 -17.060 1.00 60.59 95 LEU A O 1
ATOM 778 N N . SER A 1 96 ? 6.287 7.512 -16.097 1.00 57.34 96 SER A N 1
ATOM 779 C CA . SER A 1 96 ? 5.780 8.120 -17.335 1.00 57.34 96 SER A CA 1
ATOM 780 C C . SER A 1 96 ? 6.752 9.155 -17.906 1.00 57.34 96 SER A C 1
ATOM 782 O O . SER A 1 96 ? 6.623 9.569 -19.057 1.00 57.34 96 SER A O 1
ATOM 784 N N . GLY A 1 97 ? 7.691 9.625 -17.083 1.00 56.97 97 GLY A N 1
ATOM 785 C CA . GLY A 1 97 ? 8.710 10.580 -17.477 1.00 56.97 97 GLY A CA 1
ATOM 786 C C . GLY A 1 97 ? 9.808 9.914 -18.307 1.00 56.97 97 GLY A C 1
ATOM 787 O O . GLY A 1 97 ? 10.057 8.716 -18.168 1.00 56.97 97 GLY A O 1
ATOM 788 N N . PRO A 1 98 ? 10.514 10.670 -19.166 1.00 52.78 98 PRO A N 1
ATOM 789 C CA . PRO A 1 98 ? 11.740 10.161 -19.762 1.00 52.78 98 PRO A CA 1
ATOM 790 C C . PRO A 1 98 ? 12.702 9.757 -18.639 1.00 52.78 98 PRO A C 1
ATOM 792 O O . PRO A 1 98 ? 12.896 10.520 -17.689 1.00 52.78 98 PRO A O 1
ATOM 795 N N . VAL A 1 99 ? 13.308 8.570 -18.748 1.00 55.59 99 VAL A N 1
ATOM 796 C CA . VAL A 1 99 ? 14.398 8.158 -17.855 1.00 55.59 99 VAL A CA 1
ATOM 797 C C . VAL A 1 99 ? 15.529 9.164 -18.042 1.00 55.59 99 VAL A C 1
ATOM 799 O O . VAL A 1 99 ? 16.220 9.153 -19.058 1.00 55.59 99 VAL A O 1
ATOM 802 N N . ARG A 1 100 ? 15.668 10.077 -17.080 1.00 58.06 100 ARG A N 1
ATOM 803 C CA . ARG A 1 100 ? 16.700 11.112 -17.078 1.00 58.06 100 ARG A CA 1
ATOM 804 C C . ARG A 1 100 ? 17.858 10.672 -16.207 1.00 58.06 100 ARG A C 1
ATOM 806 O O . ARG A 1 100 ? 17.676 10.088 -15.138 1.00 58.06 100 ARG A O 1
ATOM 813 N N . SER A 1 101 ? 19.065 10.958 -16.662 1.00 61.22 101 SER A N 1
ATOM 814 C CA . SER A 1 101 ? 20.264 10.700 -15.879 1.00 61.22 101 SER A CA 1
ATOM 815 C C . SER A 1 101 ? 20.292 11.590 -14.631 1.00 61.22 101 SER A C 1
ATOM 817 O O . SER A 1 101 ? 19.806 12.719 -14.638 1.00 61.22 101 SER A O 1
ATOM 819 N N . VAL A 1 102 ? 20.954 11.129 -13.563 1.00 58.97 102 VAL A N 1
ATOM 820 C CA . VAL A 1 102 ? 21.160 11.913 -12.324 1.00 58.97 102 VAL A CA 1
ATOM 821 C C . VAL A 1 102 ? 21.780 13.292 -12.608 1.00 58.97 102 VAL A C 1
ATOM 823 O O . VAL A 1 102 ? 21.561 14.245 -11.860 1.00 58.97 102 VAL A O 1
ATOM 826 N N . ARG A 1 103 ? 22.553 13.418 -13.694 1.00 54.50 103 ARG A N 1
ATOM 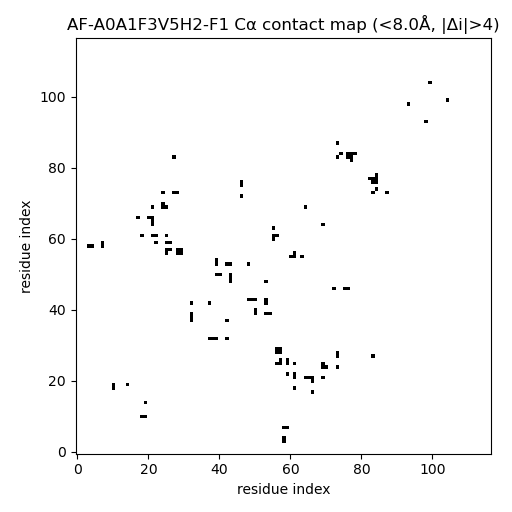827 C CA . ARG A 1 103 ? 23.127 14.693 -14.141 1.00 54.50 103 ARG A CA 1
ATOM 828 C C . ARG A 1 103 ? 22.060 15.661 -14.644 1.00 54.50 103 ARG A C 1
ATOM 830 O O . ARG A 1 103 ? 22.086 16.820 -14.248 1.00 54.50 103 ARG A O 1
ATOM 837 N N . GLU A 1 104 ? 21.121 15.180 -15.449 1.00 63.12 104 GLU A N 1
ATOM 838 C CA . GLU A 1 104 ? 20.022 15.990 -15.984 1.00 63.12 104 GLU A CA 1
ATOM 839 C C . GLU A 1 104 ? 19.085 16.454 -14.866 1.00 63.12 104 GLU A C 1
ATOM 841 O O . GLU A 1 104 ? 18.686 17.616 -14.842 1.00 63.12 104 GLU A O 1
ATOM 846 N N . THR A 1 105 ? 18.802 15.597 -13.878 1.00 65.88 105 THR A N 1
ATOM 847 C CA . THR A 1 105 ? 17.967 15.967 -12.724 1.00 65.88 105 THR A CA 1
ATOM 848 C C . THR A 1 105 ? 18.593 17.101 -11.907 1.00 65.88 105 THR A C 1
ATOM 850 O O . THR A 1 105 ? 17.907 18.060 -11.562 1.00 65.88 105 THR A O 1
ATOM 853 N N . LYS A 1 106 ? 19.914 17.048 -11.671 1.00 67.81 106 LYS A N 1
ATOM 854 C CA . LYS A 1 106 ? 20.663 18.116 -10.979 1.00 67.81 106 LYS A CA 1
ATOM 855 C C . LYS A 1 106 ? 20.720 19.422 -11.773 1.00 67.81 106 LYS A C 1
ATOM 857 O O . LYS A 1 106 ? 20.762 20.499 -11.185 1.00 67.81 106 LYS A O 1
ATOM 862 N N . GLN A 1 107 ? 20.756 19.341 -13.101 1.00 69.50 107 GLN A N 1
ATOM 863 C CA . GLN A 1 107 ? 20.758 20.516 -13.975 1.00 69.50 107 GLN A CA 1
ATOM 864 C C . GLN A 1 107 ? 19.416 21.249 -13.923 1.00 69.50 107 GLN A C 1
ATOM 866 O O . GLN A 1 107 ? 19.392 22.464 -13.750 1.00 69.50 107 GLN A O 1
ATOM 871 N N . ILE A 1 108 ? 18.314 20.501 -13.964 1.00 68.56 108 ILE A N 1
ATOM 872 C CA . ILE A 1 108 ? 16.956 21.047 -13.867 1.00 68.56 108 ILE A CA 1
ATOM 873 C C . ILE A 1 108 ? 16.714 21.687 -12.496 1.00 68.56 108 ILE A C 1
ATOM 875 O O . ILE A 1 108 ? 16.170 22.785 -12.416 1.00 68.56 108 ILE A O 1
ATOM 879 N N . GLU A 1 109 ? 17.147 21.036 -11.414 1.00 73.56 109 GLU A N 1
ATOM 880 C CA . GLU A 1 109 ? 17.041 21.583 -10.055 1.00 73.56 109 GLU A CA 1
ATOM 881 C C . GLU A 1 109 ? 17.779 22.927 -9.933 1.00 73.56 109 GLU A C 1
ATOM 883 O O . GLU A 1 109 ? 17.248 23.897 -9.391 1.00 73.56 109 GLU A O 1
ATOM 888 N N . LYS A 1 110 ? 18.970 23.022 -10.537 1.00 74.88 110 LYS A N 1
ATOM 889 C CA . LYS A 1 110 ? 19.747 24.264 -10.603 1.00 74.88 110 LYS A CA 1
ATOM 890 C C . LYS A 1 110 ? 19.040 25.357 -11.416 1.00 74.88 110 LYS A C 1
ATOM 892 O O . LYS A 1 110 ? 19.069 26.517 -11.016 1.00 74.88 110 LYS A O 1
ATOM 897 N N . GLU A 1 111 ? 18.400 25.009 -12.530 1.00 72.06 111 GLU A N 1
ATOM 898 C CA . GLU A 1 111 ? 17.643 25.953 -13.369 1.00 72.06 111 GLU A CA 1
ATOM 899 C C . GLU A 1 111 ? 16.350 26.455 -12.707 1.00 72.06 111 GLU A C 1
ATOM 901 O O . GLU A 1 111 ? 15.999 27.625 -12.857 1.00 72.06 111 GLU A O 1
ATOM 906 N N . LEU A 1 112 ? 15.655 25.604 -11.947 1.00 68.06 112 LEU A N 1
ATOM 907 C CA . LEU A 1 112 ? 14.462 25.978 -11.178 1.00 68.06 112 LEU A CA 1
ATOM 908 C C . LEU A 1 112 ? 14.796 26.958 -10.050 1.00 68.06 112 LEU A C 1
ATOM 910 O O . LEU A 1 112 ? 14.092 27.952 -9.878 1.00 68.06 112 LEU A O 1
ATOM 914 N N . LEU A 1 113 ? 15.900 26.723 -9.334 1.00 69.81 113 LEU A N 1
ATOM 915 C CA . LEU A 1 113 ? 16.384 27.624 -8.283 1.00 69.81 113 LEU A CA 1
ATOM 916 C C . LEU A 1 113 ? 16.792 29.002 -8.826 1.00 69.81 113 LEU A C 1
ATOM 918 O O . LEU A 1 113 ? 16.621 30.000 -8.137 1.00 69.81 113 LEU A O 1
ATOM 922 N N . LEU A 1 114 ? 17.280 29.073 -10.067 1.00 63.59 114 LEU A N 1
ATOM 923 C CA . LEU A 1 114 ? 17.651 30.328 -10.734 1.00 63.59 114 LEU A CA 1
ATOM 924 C C . LEU A 1 114 ? 16.455 31.119 -11.282 1.00 63.59 114 LEU A C 1
ATOM 926 O O . LEU A 1 114 ? 16.590 32.307 -11.550 1.00 63.59 114 LEU A O 1
ATOM 930 N N . LYS A 1 115 ? 15.297 30.480 -11.492 1.00 51.78 115 LYS A N 1
ATOM 931 C CA . LYS A 1 115 ? 14.086 31.146 -12.004 1.00 51.78 115 LYS A CA 1
ATOM 932 C C . LYS A 1 115 ? 13.182 31.706 -10.907 1.00 51.78 115 LYS A C 1
ATOM 934 O O . LYS A 1 115 ? 12.234 32.420 -11.234 1.00 51.78 115 LYS A O 1
ATOM 939 N N . HIS A 1 116 ? 13.394 31.328 -9.648 1.00 52.19 116 HIS A N 1
ATOM 940 C CA . HIS A 1 116 ? 12.562 31.730 -8.502 1.00 52.19 116 HIS A CA 1
ATOM 941 C C . HIS A 1 116 ? 13.365 32.406 -7.374 1.00 52.19 116 HIS A C 1
ATOM 943 O O . HIS A 1 116 ? 12.830 32.598 -6.282 1.00 52.19 116 HIS A O 1
ATOM 949 N N . GLY A 1 117 ? 14.625 32.762 -7.635 1.00 46.50 117 GLY A N 1
ATOM 950 C CA . GLY A 1 117 ? 15.432 33.681 -6.826 1.00 46.50 117 GLY A CA 1
ATOM 951 C C . GLY A 1 117 ? 15.647 34.982 -7.578 1.00 46.50 117 GLY A C 1
ATOM 952 O O . GLY A 1 117 ? 15.671 36.033 -6.906 1.00 46.50 117 GLY A O 1
#

Nearest PDB structures (foldseek):
  2o38-assembly1_A  TM=8.881E-01  e=2.742E-02  Rhodopseudomonas palustris CGA009
  2a6c-assembly1_A  TM=8.550E-01  e=6.422E-02  Nitrosomonas europaea
  8tac-assembly2_B  TM=7.380E-01  e=2.808E-01  synthetic construct
  2b5a-assembly1_A  TM=7.173E-01  e=3.524E-01  [Bacillus] caldolyticus
  3f51-assembly1_A  TM=4.658E-01  e=5.733E-02  Corynebacterium glutamicum